Protein AF-A0A2V4D3K1-F1 (afdb_monomer_lite)

pLDDT: mean 81.34, std 16.58, range [35.78, 96.25]

Structure (mmCIF, N/CA/C/O backbone):
data_AF-A0A2V4D3K1-F1
#
_entry.id   AF-A0A2V4D3K1-F1
#
loop_
_atom_site.group_PDB
_atom_site.id
_atom_site.type_symbol
_atom_site.label_atom_id
_atom_site.label_alt_id
_atom_site.label_comp_id
_atom_site.label_asym_id
_atom_site.label_entity_id
_atom_site.label_seq_id
_atom_site.pdbx_PDB_ins_code
_atom_site.Cartn_x
_atom_site.Cartn_y
_atom_site.Cartn_z
_atom_site.occupancy
_atom_site.B_iso_or_equiv
_atom_site.auth_seq_id
_atom_site.auth_comp_id
_atom_site.auth_asym_id
_atom_site.auth_atom_id
_atom_site.pdbx_PDB_model_num
ATOM 1 N N . MET A 1 1 ? -2.735 -22.300 16.645 1.00 40.12 1 MET A N 1
ATOM 2 C CA . MET A 1 1 ? -1.364 -21.981 16.172 1.00 40.12 1 MET A CA 1
ATOM 3 C C . MET A 1 1 ? -1.383 -20.952 15.030 1.00 40.12 1 MET A C 1
ATOM 5 O O . MET A 1 1 ? -1.382 -21.341 13.874 1.00 40.12 1 MET A O 1
ATOM 9 N N . ARG A 1 2 ? -1.451 -19.635 15.301 1.00 46.06 2 ARG A N 1
ATOM 10 C CA . ARG A 1 2 ? -1.583 -18.600 14.235 1.00 46.06 2 ARG A CA 1
ATOM 11 C C . ARG A 1 2 ? -0.596 -17.423 14.338 1.00 46.06 2 ARG A C 1
ATOM 13 O O . ARG A 1 2 ? -0.820 -16.393 13.711 1.00 46.06 2 ARG A O 1
ATOM 20 N N . GLN A 1 3 ? 0.471 -17.552 15.134 1.00 48.25 3 GLN A N 1
ATOM 21 C 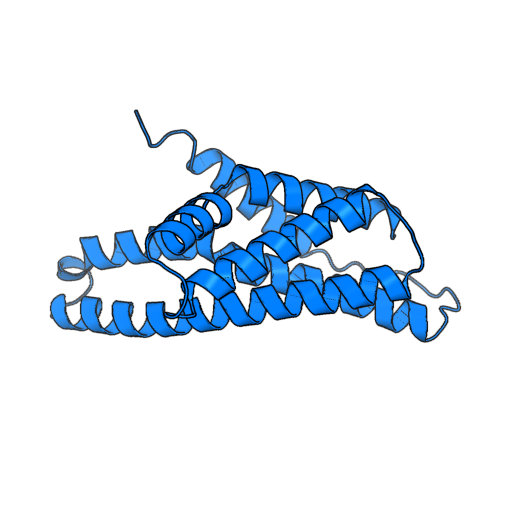CA . GLN A 1 3 ? 1.394 -16.443 15.440 1.00 48.25 3 GLN A CA 1
ATOM 22 C C . GLN A 1 3 ? 2.845 -16.616 14.957 1.00 48.25 3 GLN A C 1
ATOM 24 O O . GLN A 1 3 ? 3.577 -15.634 14.964 1.00 48.25 3 GLN A O 1
ATOM 29 N N . VAL A 1 4 ? 3.261 -17.786 14.463 1.00 46.38 4 VAL A N 1
ATOM 30 C CA . VAL A 1 4 ? 4.697 -18.051 14.221 1.00 46.38 4 VAL A CA 1
ATOM 31 C C . VAL A 1 4 ? 5.204 -17.504 12.873 1.00 46.38 4 VAL A C 1
ATOM 33 O O . VAL A 1 4 ? 6.350 -17.098 12.765 1.00 46.38 4 VAL A O 1
ATOM 36 N N . LEU A 1 5 ? 4.335 -17.351 11.864 1.00 49.03 5 LEU A N 1
ATOM 37 C CA . LEU A 1 5 ? 4.712 -16.833 10.532 1.00 49.03 5 LEU A CA 1
ATOM 38 C C . LEU A 1 5 ? 4.841 -15.297 10.448 1.00 49.03 5 LEU A C 1
ATOM 40 O O . LEU A 1 5 ? 5.237 -14.764 9.418 1.00 49.03 5 LEU A O 1
ATOM 44 N N . GLY A 1 6 ? 4.444 -14.551 11.485 1.00 47.66 6 GLY A N 1
ATOM 45 C CA . GLY A 1 6 ? 4.446 -13.081 11.444 1.00 47.66 6 GLY A CA 1
ATOM 46 C C . GLY A 1 6 ? 5.793 -12.448 11.780 1.00 47.66 6 GLY A C 1
ATOM 47 O O . GLY A 1 6 ? 6.157 -11.448 11.170 1.00 47.66 6 GLY A O 1
ATOM 48 N N . LEU A 1 7 ? 6.510 -13.038 12.735 1.00 52.25 7 LEU A N 1
ATOM 49 C CA . LEU A 1 7 ? 7.777 -12.532 13.254 1.00 52.25 7 LEU A CA 1
ATOM 50 C C . LEU A 1 7 ? 8.943 -12.637 12.250 1.00 52.25 7 LEU A C 1
ATOM 52 O O . LEU A 1 7 ? 9.582 -11.614 12.024 1.00 52.25 7 LEU A O 1
ATOM 56 N N . PRO A 1 8 ? 9.191 -13.779 11.572 1.00 56.50 8 PRO A N 1
ATOM 57 C CA . PRO A 1 8 ? 10.297 -13.875 10.615 1.00 56.50 8 PRO A CA 1
ATOM 58 C C . PRO A 1 8 ? 10.098 -12.964 9.395 1.00 56.50 8 PRO A C 1
ATOM 60 O O . PRO A 1 8 ? 11.054 -12.391 8.892 1.00 56.50 8 PRO A O 1
ATOM 63 N N . ILE A 1 9 ? 8.851 -12.744 8.963 1.00 57.06 9 ILE A N 1
ATOM 64 C CA . ILE A 1 9 ? 8.537 -11.830 7.852 1.00 57.06 9 ILE A CA 1
ATOM 65 C C . ILE A 1 9 ? 8.681 -10.365 8.285 1.00 57.06 9 ILE A C 1
ATOM 67 O O . ILE A 1 9 ? 9.153 -9.545 7.507 1.00 57.06 9 ILE A O 1
ATOM 71 N N . LEU A 1 10 ? 8.308 -10.022 9.523 1.00 53.94 10 LEU A N 1
ATOM 72 C CA . LEU A 1 10 ? 8.546 -8.686 10.075 1.00 53.94 10 LEU A CA 1
ATOM 73 C C . LEU A 1 10 ? 10.048 -8.385 10.152 1.00 53.94 10 LEU A C 1
ATOM 75 O O . LEU A 1 10 ? 10.453 -7.273 9.830 1.00 53.94 10 LEU A O 1
ATOM 79 N N . ILE A 1 11 ? 10.859 -9.379 10.525 1.00 63.66 11 ILE A N 1
ATOM 80 C CA . ILE A 1 11 ? 12.321 -9.279 10.542 1.00 63.66 11 ILE A CA 1
ATOM 81 C C . ILE A 1 11 ? 12.857 -9.141 9.115 1.00 63.66 11 ILE A C 1
ATOM 83 O O . ILE A 1 11 ? 13.639 -8.235 8.871 1.00 63.66 11 ILE A O 1
ATOM 87 N N . ALA A 1 12 ? 12.387 -9.948 8.159 1.00 58.31 12 ALA A N 1
ATOM 88 C CA . ALA A 1 12 ? 12.813 -9.862 6.760 1.00 58.31 12 ALA A CA 1
ATOM 89 C C . ALA A 1 12 ? 12.463 -8.507 6.121 1.00 58.31 12 ALA A C 1
ATOM 91 O O . ALA A 1 12 ? 13.299 -7.903 5.459 1.00 58.31 12 ALA A O 1
ATOM 92 N N . VAL A 1 13 ? 11.257 -7.985 6.372 1.00 56.81 13 VAL A N 1
ATOM 93 C CA . VAL A 1 13 ? 10.846 -6.653 5.902 1.00 56.81 13 VAL A CA 1
ATOM 94 C C . VAL A 1 13 ? 11.660 -5.561 6.596 1.00 56.81 13 VAL A C 1
ATOM 96 O O . VAL A 1 13 ? 12.113 -4.648 5.926 1.00 56.81 13 VAL A O 1
ATOM 99 N N . THR A 1 14 ? 11.904 -5.659 7.906 1.00 55.19 14 THR A N 1
ATOM 100 C CA . THR A 1 14 ? 12.754 -4.696 8.635 1.00 55.19 14 THR A CA 1
ATOM 101 C C . THR A 1 14 ? 14.201 -4.721 8.142 1.00 55.19 14 THR A C 1
ATOM 103 O O . THR A 1 14 ? 14.786 -3.668 7.926 1.00 55.19 14 THR A O 1
ATOM 106 N N . ALA A 1 15 ? 14.769 -5.901 7.900 1.00 55.69 15 ALA A N 1
ATOM 107 C CA . ALA A 1 15 ? 16.109 -6.052 7.342 1.00 55.69 15 ALA A CA 1
ATOM 108 C C . ALA A 1 15 ? 16.188 -5.450 5.934 1.00 55.69 15 ALA A C 1
ATOM 110 O O . ALA A 1 15 ? 17.113 -4.709 5.626 1.00 55.69 15 ALA A O 1
ATOM 111 N N . MET A 1 16 ? 15.171 -5.683 5.107 1.00 53.69 16 MET A N 1
ATOM 112 C CA . MET A 1 16 ? 15.094 -5.107 3.770 1.00 53.69 16 MET A CA 1
ATOM 113 C C . MET A 1 16 ? 14.912 -3.579 3.788 1.00 53.69 16 MET A C 1
ATOM 115 O O . MET A 1 16 ? 15.489 -2.886 2.957 1.00 53.69 16 MET A O 1
ATOM 119 N N . LEU A 1 17 ? 14.174 -3.043 4.768 1.00 50.69 17 LEU A N 1
ATOM 120 C CA . LEU A 1 17 ? 14.047 -1.602 5.014 1.00 50.69 17 LEU A CA 1
ATOM 121 C C . LEU A 1 17 ? 15.384 -0.958 5.409 1.00 50.69 17 LEU A C 1
ATOM 123 O O . LEU A 1 17 ? 15.656 0.162 4.993 1.00 50.69 17 LEU A O 1
ATOM 127 N N . LEU A 1 18 ? 16.211 -1.661 6.188 1.00 49.22 18 LEU A N 1
ATOM 128 C CA . LEU A 1 18 ? 17.546 -1.196 6.580 1.00 49.22 18 LEU A CA 1
ATOM 129 C C . LEU A 1 18 ? 18.537 -1.241 5.405 1.00 49.22 18 LEU A C 1
ATOM 131 O O . LEU A 1 18 ? 19.363 -0.345 5.274 1.00 49.22 18 LEU A O 1
ATOM 135 N N . LEU A 1 19 ? 1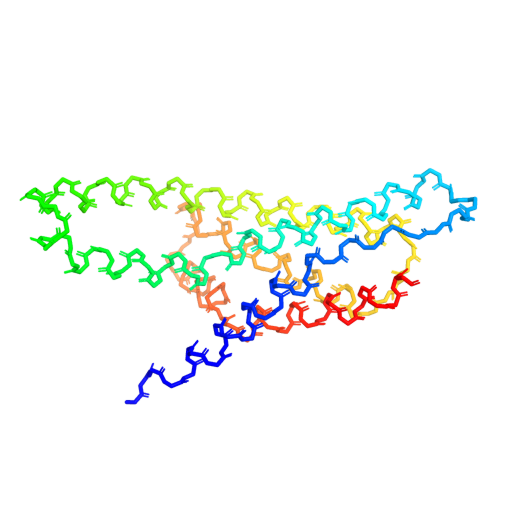8.420 -2.240 4.524 1.00 47.91 19 LEU A N 1
ATOM 136 C CA . LEU A 1 19 ? 19.270 -2.384 3.335 1.00 47.91 19 LEU A CA 1
ATOM 137 C C . LEU A 1 19 ? 18.933 -1.388 2.214 1.00 47.91 19 LEU A C 1
ATOM 139 O O . LEU A 1 19 ? 19.801 -1.062 1.415 1.00 47.91 19 LEU A O 1
ATOM 143 N N . ALA A 1 20 ? 17.704 -0.867 2.158 1.00 50.78 20 ALA A N 1
ATOM 144 C CA . ALA A 1 20 ? 17.325 0.183 1.207 1.00 50.78 20 ALA A CA 1
ATOM 145 C C . ALA A 1 20 ? 17.931 1.567 1.542 1.00 50.78 20 ALA A C 1
ATOM 147 O O . ALA A 1 20 ? 17.801 2.497 0.750 1.00 50.78 20 ALA A O 1
ATOM 148 N N . GLY A 1 21 ? 18.563 1.721 2.714 1.00 38.69 21 GLY A N 1
ATOM 149 C CA . GLY A 1 21 ? 19.120 2.987 3.200 1.00 38.69 21 GLY A CA 1
ATOM 150 C C . GLY A 1 21 ? 20.533 3.330 2.715 1.00 38.69 21 GLY A C 1
ATOM 151 O O . GLY A 1 21 ? 20.997 4.432 2.995 1.00 38.69 21 GLY A O 1
ATOM 152 N N . SER A 1 22 ? 21.230 2.443 2.000 1.00 39.72 22 SER A N 1
ATOM 153 C CA . SER A 1 22 ? 22.570 2.729 1.471 1.00 39.72 22 SER A CA 1
ATOM 154 C C . SER A 1 22 ? 22.483 3.352 0.076 1.00 39.72 22 SER A C 1
ATOM 156 O O . SER A 1 22 ? 22.662 2.674 -0.934 1.00 39.72 22 SER A O 1
ATOM 158 N N . VAL A 1 23 ? 22.184 4.652 0.024 1.00 38.84 23 VAL A N 1
ATOM 159 C CA . VAL A 1 23 ? 22.429 5.481 -1.164 1.00 38.84 23 VAL A CA 1
ATOM 160 C C . VAL A 1 23 ? 23.940 5.683 -1.255 1.00 38.84 23 VAL A C 1
ATOM 162 O O . VAL A 1 23 ? 24.494 6.546 -0.580 1.00 38.84 23 VAL A O 1
ATOM 165 N N . VAL A 1 24 ? 24.609 4.834 -2.032 1.00 35.78 24 VAL A N 1
ATOM 166 C CA . VAL A 1 24 ? 25.980 5.076 -2.487 1.00 35.78 24 VAL A CA 1
ATOM 167 C C . VAL A 1 24 ? 25.852 5.862 -3.786 1.00 35.78 24 VAL A C 1
ATOM 169 O O . VAL A 1 24 ? 25.215 5.396 -4.728 1.00 35.78 24 VAL A O 1
ATOM 172 N N . ALA A 1 25 ? 26.358 7.091 -3.786 1.00 38.56 25 ALA A N 1
ATOM 173 C CA . ALA A 1 25 ? 26.567 7.860 -5.001 1.00 38.56 25 ALA A CA 1
ATOM 174 C C . ALA A 1 25 ? 27.956 7.487 -5.524 1.00 38.56 25 ALA A C 1
ATOM 176 O O . ALA A 1 25 ? 28.930 7.704 -4.807 1.00 38.56 25 ALA A O 1
ATOM 177 N N . GLU A 1 26 ? 28.033 6.919 -6.724 1.00 40.69 26 GLU A N 1
ATOM 178 C CA . GLU A 1 26 ? 29.286 6.745 -7.465 1.00 40.69 26 GLU A CA 1
ATOM 179 C C . GLU A 1 26 ? 29.128 7.225 -8.915 1.00 40.69 26 GLU A C 1
ATOM 181 O O . GLU A 1 26 ? 28.012 7.445 -9.390 1.00 40.69 26 GLU A O 1
ATOM 186 N N . GLU A 1 27 ? 30.291 7.474 -9.514 1.00 45.97 27 GLU A N 1
ATOM 187 C CA . GLU A 1 27 ? 30.692 8.601 -10.362 1.00 45.97 27 GLU A CA 1
ATOM 188 C C . GLU A 1 27 ? 30.329 8.522 -11.859 1.00 45.97 27 GLU A C 1
ATOM 190 O O . GLU A 1 27 ? 30.295 7.454 -12.459 1.00 45.97 27 GLU A O 1
ATOM 195 N N . ASP A 1 28 ? 30.099 9.720 -12.414 1.00 51.84 28 ASP A N 1
ATOM 196 C CA . ASP A 1 28 ? 30.150 10.210 -13.803 1.00 51.84 28 ASP A CA 1
ATOM 197 C C . ASP A 1 28 ? 30.336 9.208 -14.967 1.00 51.84 28 ASP A C 1
ATOM 199 O O . ASP A 1 28 ? 31.434 9.027 -15.492 1.00 51.84 28 ASP A O 1
ATOM 203 N N . ASP A 1 29 ? 29.206 8.737 -15.503 1.00 53.69 29 ASP A N 1
ATOM 204 C CA . ASP A 1 29 ? 29.028 8.448 -16.932 1.00 53.69 29 ASP A CA 1
ATOM 205 C C . ASP A 1 29 ? 28.122 9.528 -17.556 1.00 53.69 29 ASP A C 1
ATOM 207 O O . ASP A 1 29 ? 27.289 10.133 -16.874 1.00 53.69 29 ASP A O 1
ATOM 211 N N . VAL A 1 30 ? 28.286 9.814 -18.854 1.00 52.84 30 VAL A N 1
ATOM 212 C CA . VAL A 1 30 ? 27.539 10.870 -19.574 1.00 52.84 30 VAL A CA 1
ATOM 213 C C . VAL A 1 30 ? 26.084 10.430 -19.818 1.00 52.84 30 VAL A C 1
ATOM 215 O O . VAL A 1 30 ? 25.665 10.155 -20.941 1.00 52.84 30 VAL A O 1
ATOM 218 N N . ASP A 1 31 ? 25.309 10.339 -18.740 1.00 60.84 31 ASP A N 1
ATOM 219 C CA . ASP A 1 31 ? 23.924 9.882 -18.728 1.00 60.84 31 ASP A CA 1
ATOM 220 C C . ASP A 1 31 ? 23.013 10.855 -19.495 1.00 60.84 31 ASP A C 1
ATOM 222 O O . ASP A 1 31 ? 22.968 12.067 -19.241 1.00 60.84 31 ASP A O 1
ATOM 226 N N . THR A 1 32 ? 22.194 10.321 -20.405 1.00 72.38 32 THR A N 1
ATOM 227 C CA . THR A 1 32 ? 21.190 11.128 -21.119 1.00 72.38 32 THR A CA 1
ATOM 228 C C . THR A 1 32 ? 20.128 11.634 -20.127 1.00 72.38 32 THR A C 1
ATOM 230 O O . THR A 1 32 ? 19.797 10.955 -19.157 1.00 72.38 32 THR A O 1
ATOM 233 N N . PHE A 1 33 ? 19.523 12.809 -20.359 1.00 71.38 33 PHE A N 1
ATOM 234 C CA . PHE A 1 33 ? 18.498 13.388 -19.465 1.00 71.38 33 PHE A CA 1
ATOM 235 C C . PHE A 1 33 ? 17.386 12.393 -19.063 1.00 71.38 33 PHE A C 1
ATOM 237 O O . PHE A 1 33 ? 16.958 12.372 -17.909 1.00 71.38 33 PHE A O 1
ATOM 244 N N . GLY A 1 34 ? 16.944 11.539 -19.995 1.00 74.50 34 GLY A N 1
ATOM 245 C CA . GLY A 1 34 ? 15.942 10.501 -19.731 1.00 74.50 34 GLY A CA 1
ATOM 246 C C . GLY A 1 34 ? 16.404 9.429 -18.739 1.00 74.50 34 GLY A C 1
ATOM 247 O O . GLY A 1 34 ? 15.634 9.044 -17.861 1.00 74.50 34 GLY A O 1
ATOM 248 N N . GLU A 1 35 ? 17.664 9.008 -18.817 1.00 78.25 35 GLU A N 1
ATOM 249 C CA . GLU A 1 35 ? 18.256 8.013 -17.920 1.00 78.25 35 GLU A CA 1
ATOM 250 C C . GLU A 1 35 ? 18.414 8.567 -16.500 1.00 78.25 35 GLU A C 1
ATOM 252 O O . GLU A 1 35 ? 17.993 7.935 -15.532 1.00 78.25 35 GLU A O 1
ATOM 257 N N . ASN A 1 36 ? 18.884 9.810 -16.376 1.00 82.56 36 ASN A N 1
ATOM 258 C CA . ASN A 1 36 ? 18.980 10.517 -15.099 1.00 82.56 36 ASN A CA 1
ATOM 259 C C . ASN A 1 36 ? 17.618 10.660 -14.396 1.00 82.56 36 ASN A C 1
ATOM 261 O O . ASN A 1 36 ? 17.483 10.427 -13.189 1.00 82.56 36 ASN A O 1
ATOM 265 N N . VAL A 1 37 ? 16.572 11.023 -15.147 1.00 84.12 37 VAL A N 1
ATOM 266 C CA . VAL A 1 37 ? 15.198 11.075 -14.624 1.00 84.12 37 VAL A CA 1
ATOM 267 C C . VAL A 1 37 ? 14.710 9.674 -14.245 1.00 84.12 37 VAL A C 1
ATOM 269 O O . VAL A 1 37 ? 14.114 9.508 -13.178 1.00 84.12 37 VAL A O 1
ATOM 272 N N . GLY A 1 38 ? 15.012 8.666 -15.066 1.00 84.31 38 GLY A N 1
ATOM 273 C CA . GLY A 1 38 ? 14.723 7.258 -14.805 1.00 84.31 38 GLY A CA 1
ATOM 274 C C . GLY A 1 38 ? 15.319 6.775 -13.484 1.00 84.31 38 GLY A C 1
ATOM 275 O O . GLY A 1 38 ? 14.567 6.337 -12.611 1.00 84.31 38 GLY A O 1
ATOM 276 N N . LYS A 1 39 ? 16.635 6.915 -13.284 1.00 85.81 39 LYS A N 1
ATOM 277 C CA . LYS A 1 39 ? 17.353 6.524 -12.054 1.00 85.81 39 LYS A CA 1
ATOM 278 C C . LYS A 1 39 ? 16.747 7.193 -10.811 1.00 85.81 39 LYS A C 1
ATOM 280 O O . LYS A 1 39 ? 16.406 6.523 -9.832 1.00 85.81 39 LYS A O 1
ATOM 285 N N . ARG A 1 40 ? 16.487 8.507 -10.868 1.00 87.06 40 ARG A N 1
ATOM 286 C CA . ARG A 1 40 ? 15.852 9.251 -9.760 1.00 87.06 40 ARG A CA 1
ATOM 287 C C . ARG A 1 40 ? 14.441 8.754 -9.447 1.00 87.06 40 ARG A C 1
ATOM 289 O O . ARG A 1 40 ? 14.098 8.604 -8.274 1.00 87.06 40 ARG A O 1
ATOM 296 N N . LEU A 1 41 ? 13.621 8.489 -10.464 1.00 87.75 41 LEU A N 1
ATOM 297 C CA . LEU A 1 41 ? 12.264 7.966 -10.274 1.00 87.75 41 LEU A CA 1
ATOM 298 C C . LEU A 1 41 ? 12.255 6.527 -9.750 1.00 87.75 41 LEU A C 1
ATOM 300 O O . LEU A 1 41 ? 11.359 6.187 -8.976 1.00 87.75 41 LEU A O 1
ATOM 304 N N . GLY A 1 42 ? 13.262 5.721 -10.094 1.00 87.06 42 GLY A N 1
ATOM 305 C CA . GLY A 1 42 ? 13.494 4.400 -9.506 1.00 87.06 42 GLY A CA 1
ATOM 306 C C . GLY A 1 42 ? 13.694 4.491 -7.994 1.00 87.06 42 GLY A C 1
ATOM 307 O O . GLY A 1 42 ? 12.936 3.887 -7.231 1.00 87.06 42 GLY A O 1
ATOM 308 N N . ASN A 1 43 ? 14.613 5.356 -7.553 1.00 89.00 43 ASN A N 1
ATOM 309 C CA . ASN A 1 43 ? 14.867 5.602 -6.129 1.00 89.00 43 ASN A CA 1
ATOM 310 C C . ASN A 1 43 ? 13.626 6.141 -5.399 1.00 89.00 43 ASN A C 1
ATOM 312 O O . ASN A 1 43 ? 13.266 5.652 -4.326 1.00 89.00 43 ASN A O 1
ATOM 316 N N . VAL A 1 44 ? 12.925 7.114 -5.993 1.00 89.56 44 VAL A N 1
ATOM 317 C CA . VAL A 1 44 ? 11.674 7.652 -5.431 1.00 89.56 44 VAL A CA 1
ATOM 318 C C . VAL A 1 44 ? 10.618 6.554 -5.300 1.00 89.56 44 VAL A C 1
ATOM 320 O O . VAL A 1 44 ? 9.992 6.430 -4.248 1.00 89.56 44 VAL A O 1
ATOM 323 N N . SER A 1 45 ? 10.438 5.729 -6.333 1.00 91.06 45 SER A N 1
ATOM 324 C CA . SER A 1 45 ? 9.510 4.596 -6.307 1.00 91.06 45 SER A CA 1
ATOM 325 C C . SER A 1 45 ? 9.857 3.607 -5.191 1.00 91.06 45 SER A C 1
ATOM 327 O O . SER A 1 45 ? 8.974 3.218 -4.424 1.00 91.06 45 SER A O 1
ATOM 329 N N . GLY A 1 46 ? 11.142 3.274 -5.028 1.00 88.50 46 GLY A N 1
ATOM 330 C CA . GLY A 1 46 ? 11.636 2.415 -3.950 1.00 88.50 46 GLY A CA 1
ATOM 331 C C . GLY A 1 46 ? 11.315 2.962 -2.556 1.00 88.50 46 GLY A C 1
ATOM 332 O O . GLY A 1 46 ? 10.758 2.245 -1.720 1.00 88.50 46 GLY A O 1
ATOM 333 N N . ILE A 1 47 ? 11.567 4.254 -2.316 1.00 89.56 47 ILE A N 1
ATOM 334 C CA . ILE A 1 47 ? 11.236 4.918 -1.043 1.00 89.56 47 ILE A CA 1
ATOM 335 C C . ILE A 1 47 ? 9.722 4.900 -0.793 1.00 89.56 47 ILE A C 1
ATOM 337 O O . ILE A 1 47 ? 9.271 4.582 0.310 1.00 89.56 47 ILE A O 1
ATOM 341 N N . LEU A 1 48 ? 8.909 5.211 -1.803 1.00 90.81 48 LEU A N 1
ATOM 342 C CA . LEU A 1 48 ? 7.450 5.191 -1.674 1.00 90.81 48 LEU A CA 1
ATOM 343 C C . LEU A 1 48 ? 6.922 3.770 -1.414 1.00 90.81 48 LEU A C 1
ATOM 345 O O . LEU A 1 48 ? 6.010 3.597 -0.599 1.00 90.81 48 LEU A O 1
ATOM 349 N N . LEU A 1 49 ? 7.517 2.749 -2.040 1.00 90.62 49 LEU A N 1
ATOM 350 C CA . LEU A 1 49 ? 7.201 1.340 -1.796 1.00 90.62 49 LEU A CA 1
ATOM 351 C C . LEU A 1 49 ? 7.486 0.956 -0.332 1.00 90.62 49 LEU A C 1
ATOM 353 O O . LEU A 1 49 ? 6.639 0.380 0.355 1.00 90.62 49 LEU A O 1
ATOM 357 N N . VAL A 1 50 ? 8.644 1.362 0.182 1.00 88.94 50 VAL A N 1
ATOM 358 C CA . VAL A 1 50 ? 9.023 1.211 1.593 1.00 88.94 50 VAL A CA 1
ATOM 359 C C . VAL A 1 50 ? 8.017 1.903 2.522 1.00 88.94 50 VAL A C 1
ATOM 361 O O . VAL A 1 50 ? 7.500 1.293 3.466 1.00 88.94 50 VAL A O 1
ATOM 364 N N . LEU A 1 51 ? 7.675 3.161 2.241 1.00 90.44 51 LEU A N 1
ATOM 365 C CA . LEU A 1 51 ? 6.729 3.927 3.052 1.00 90.44 51 LEU A CA 1
ATOM 366 C C . LEU A 1 51 ? 5.335 3.296 3.058 1.00 90.44 51 LEU A C 1
ATOM 368 O O . LEU A 1 51 ? 4.695 3.234 4.113 1.00 90.44 51 LEU A O 1
ATOM 372 N N . THR A 1 52 ? 4.857 2.775 1.924 1.00 91.75 52 THR A N 1
ATOM 373 C CA . THR A 1 52 ? 3.558 2.091 1.883 1.00 91.75 52 THR A CA 1
ATOM 374 C C . THR A 1 52 ? 3.588 0.764 2.655 1.00 91.75 52 THR A C 1
ATOM 376 O O . THR A 1 52 ? 2.635 0.444 3.374 1.00 91.75 52 THR A O 1
ATOM 379 N N . MET A 1 53 ? 4.717 0.044 2.644 1.00 90.69 53 MET A N 1
ATOM 380 C CA . MET A 1 53 ? 4.927 -1.190 3.415 1.00 90.69 53 MET A CA 1
ATOM 381 C C . MET A 1 53 ? 4.956 -0.995 4.935 1.00 90.69 53 MET A C 1
ATOM 383 O O . MET A 1 53 ? 4.748 -1.965 5.672 1.00 90.69 53 MET A O 1
ATOM 387 N N . SER A 1 54 ? 5.092 0.243 5.428 1.00 90.81 54 SER A N 1
ATOM 388 C CA . SER A 1 54 ? 4.957 0.562 6.861 1.00 90.81 54 SER A CA 1
ATOM 389 C C . SER A 1 54 ? 3.649 0.038 7.479 1.00 90.81 54 SER A C 1
ATOM 391 O O . SER A 1 54 ? 3.559 -0.128 8.698 1.00 90.81 54 SER A O 1
ATOM 393 N N . ILE A 1 55 ? 2.644 -0.304 6.660 1.00 89.56 55 ILE A N 1
ATOM 394 C CA . ILE A 1 55 ? 1.365 -0.872 7.103 1.00 89.56 55 ILE A CA 1
ATOM 395 C C . ILE A 1 55 ? 1.533 -2.194 7.851 1.00 89.56 55 ILE A C 1
ATOM 397 O O . ILE A 1 55 ? 0.742 -2.498 8.754 1.00 89.56 55 ILE A O 1
ATOM 401 N N . VAL A 1 56 ? 2.587 -2.945 7.517 1.00 87.62 56 VAL A N 1
ATOM 402 C CA . VAL A 1 56 ? 2.967 -4.194 8.182 1.00 87.62 56 VAL A CA 1
ATOM 403 C C . VAL A 1 56 ? 3.287 -3.945 9.657 1.00 87.62 56 VAL A C 1
ATOM 405 O O . VAL A 1 56 ? 2.914 -4.762 10.496 1.00 87.62 56 VAL A O 1
ATOM 408 N N . VAL A 1 57 ? 3.885 -2.795 9.982 1.00 89.38 57 VAL A N 1
ATOM 409 C CA . VAL A 1 57 ? 4.195 -2.365 11.355 1.00 89.38 57 VAL A CA 1
ATOM 410 C C . VAL A 1 57 ? 3.007 -1.630 11.980 1.00 89.38 57 VAL A C 1
ATOM 412 O O . VAL A 1 57 ? 2.589 -1.934 13.100 1.00 89.38 57 VAL A O 1
ATOM 415 N N . TRP A 1 58 ? 2.396 -0.699 11.241 1.00 92.88 58 TRP A N 1
ATOM 416 C CA . TRP A 1 58 ? 1.335 0.166 11.753 1.00 92.88 58 TRP A CA 1
ATOM 417 C C . TRP A 1 58 ? 0.109 -0.610 12.248 1.00 92.88 58 TRP A C 1
ATOM 419 O O . TRP A 1 58 ? -0.429 -0.306 13.313 1.00 92.88 58 TRP A O 1
ATOM 429 N N . LYS A 1 59 ? -0.360 -1.630 11.513 1.00 89.56 59 LYS A N 1
ATOM 430 C CA . LYS A 1 59 ? -1.571 -2.384 11.893 1.00 89.56 59 LYS A CA 1
ATOM 431 C C . LYS A 1 59 ? -1.415 -3.139 13.225 1.00 89.56 59 LYS A C 1
ATOM 433 O O . LYS A 1 59 ? -2.310 -2.998 14.069 1.00 89.56 59 LYS A O 1
ATOM 438 N N . PRO A 1 60 ? -0.339 -3.919 13.455 1.00 90.69 60 PRO A N 1
ATOM 439 C CA . PRO A 1 60 ? -0.050 -4.506 14.762 1.00 90.69 60 PRO A CA 1
ATOM 440 C C . PRO A 1 60 ? 0.076 -3.467 15.875 1.00 90.69 60 PRO A C 1
ATOM 442 O O . PRO A 1 60 ? -0.566 -3.632 16.914 1.00 90.69 60 PRO A O 1
ATOM 445 N N . VAL A 1 61 ? 0.823 -2.382 15.641 1.00 91.94 61 VAL A N 1
ATOM 446 C CA . VAL A 1 61 ? 1.025 -1.309 16.628 1.00 91.94 61 VAL A CA 1
ATOM 447 C C . VAL A 1 61 ? -0.307 -0.672 17.012 1.00 91.94 61 VAL A C 1
ATOM 449 O O . VAL A 1 61 ? -0.650 -0.616 18.189 1.00 91.94 61 VAL A O 1
ATOM 452 N N . LEU A 1 62 ? -1.136 -0.293 16.039 1.00 94.38 62 LEU A N 1
ATOM 453 C CA . LEU A 1 62 ? -2.463 0.265 16.291 1.00 94.38 62 LEU A CA 1
ATOM 454 C C . LEU A 1 62 ? -3.341 -0.691 17.111 1.00 94.38 62 LEU A C 1
ATOM 456 O O . LEU A 1 62 ? -4.051 -0.257 18.020 1.00 94.38 62 LEU A O 1
ATOM 460 N N . LYS A 1 63 ? -3.317 -1.993 16.797 1.00 93.69 63 LYS A N 1
ATOM 461 C CA . LYS A 1 63 ? -4.068 -3.006 17.553 1.00 93.69 63 LYS A CA 1
ATOM 462 C C . LYS A 1 63 ? -3.567 -3.096 18.996 1.00 93.69 63 LYS A C 1
ATOM 464 O O . LYS A 1 63 ? -4.388 -3.157 19.911 1.00 93.69 63 LYS A O 1
ATOM 469 N N . TYR A 1 64 ? -2.251 -3.092 19.192 1.00 94.88 64 TYR A N 1
ATOM 470 C CA . TYR A 1 64 ? -1.622 -3.111 20.509 1.00 94.88 64 TYR A CA 1
ATOM 471 C C . TYR A 1 64 ? -2.002 -1.872 21.331 1.00 94.88 64 TYR A C 1
ATOM 473 O O . TYR A 1 64 ? -2.561 -2.015 22.420 1.00 94.88 64 TYR A O 1
ATOM 481 N N . LEU A 1 65 ? -1.821 -0.674 20.768 1.00 94.81 65 LEU A N 1
ATOM 482 C CA . LEU A 1 65 ? -2.153 0.599 21.412 1.00 94.81 65 LEU A CA 1
ATOM 483 C C . LEU A 1 65 ? -3.632 0.671 21.798 1.00 94.81 65 LEU A C 1
ATOM 485 O O . LEU A 1 65 ? -3.964 1.055 22.912 1.00 94.81 65 LEU A O 1
ATOM 489 N N . ARG A 1 66 ? -4.544 0.223 20.923 1.00 94.19 66 ARG A N 1
ATOM 490 C CA . ARG A 1 66 ? -5.984 0.194 21.240 1.00 94.19 66 ARG A CA 1
ATOM 491 C C . ARG A 1 66 ? -6.332 -0.793 22.352 1.00 94.19 66 ARG A C 1
ATOM 493 O O . ARG A 1 66 ? -7.241 -0.505 23.126 1.00 94.19 66 ARG A O 1
ATOM 500 N N . LYS A 1 67 ? -5.641 -1.937 22.431 1.00 94.94 67 LYS A N 1
ATOM 501 C CA . LYS A 1 67 ? -5.842 -2.938 23.494 1.00 94.94 67 LYS A CA 1
ATOM 502 C C . LYS A 1 67 ? -5.324 -2.442 24.846 1.00 94.94 67 LYS A C 1
ATOM 504 O O . LYS A 1 67 ? -5.893 -2.789 25.873 1.00 94.94 67 LYS A O 1
ATOM 509 N N . LYS A 1 68 ? -4.245 -1.659 24.847 1.00 94.88 68 LYS A N 1
ATOM 510 C CA . LYS A 1 68 ? -3.598 -1.130 26.056 1.00 94.88 68 LYS A CA 1
ATOM 511 C C . LYS A 1 68 ? -4.010 0.300 26.398 1.00 94.88 68 LYS A C 1
ATOM 513 O O . LYS A 1 68 ? -3.490 0.843 27.358 1.00 94.88 68 LYS A O 1
ATOM 518 N N . ALA A 1 69 ? -4.936 0.897 25.655 1.00 94.31 69 ALA A N 1
ATOM 519 C CA . ALA A 1 69 ? -5.254 2.317 25.774 1.00 94.31 69 ALA A CA 1
ATOM 520 C C . ALA A 1 69 ? -5.664 2.746 27.191 1.00 94.31 69 ALA A C 1
ATOM 522 O O . ALA A 1 69 ? -5.213 3.791 27.632 1.00 94.31 69 ALA A O 1
ATOM 523 N N . ASP A 1 70 ? -6.414 1.915 27.921 1.00 93.62 70 ASP A N 1
ATOM 524 C CA . ASP A 1 70 ? -6.841 2.218 29.300 1.00 93.62 70 ASP A CA 1
ATOM 525 C C . ASP A 1 70 ? -5.677 2.138 30.319 1.00 93.62 70 ASP A C 1
ATOM 527 O O . ASP A 1 70 ? -5.824 2.537 31.463 1.00 93.62 70 ASP A O 1
ATOM 531 N N . LYS A 1 71 ? -4.510 1.613 29.907 1.00 93.69 71 LYS A N 1
ATOM 532 C CA . LYS A 1 71 ? -3.254 1.614 30.681 1.00 93.69 71 LYS A CA 1
ATOM 533 C C . LYS A 1 71 ? -2.254 2.678 30.215 1.00 93.69 71 LYS A C 1
ATOM 535 O O . LYS A 1 71 ? -1.252 2.887 30.882 1.00 93.69 71 LYS A O 1
ATOM 540 N N . LEU A 1 72 ? -2.465 3.260 29.034 1.00 90.75 72 LEU A N 1
ATOM 541 C CA . LEU A 1 72 ? -1.537 4.202 28.391 1.00 90.75 72 LEU A CA 1
ATOM 542 C C . LEU A 1 72 ? -1.996 5.657 28.513 1.00 90.75 72 LEU A C 1
ATOM 544 O O . LEU A 1 72 ? -1.214 6.562 28.249 1.00 90.75 72 LEU A O 1
ATOM 548 N N . ALA A 1 73 ? -3.265 5.879 28.844 1.00 91.38 73 ALA A N 1
ATOM 549 C CA . ALA A 1 73 ? -3.842 7.195 29.048 1.00 91.38 73 ALA A CA 1
ATOM 550 C C . ALA A 1 73 ? -4.923 7.114 30.126 1.00 91.38 73 ALA A C 1
ATOM 552 O O . ALA A 1 73 ? -5.629 6.109 30.211 1.00 91.38 73 ALA A O 1
ATOM 553 N N . GLU A 1 74 ? -5.078 8.198 30.883 1.00 89.69 74 GLU A N 1
ATOM 554 C CA . GLU A 1 74 ? -6.141 8.361 31.882 1.00 89.69 74 GLU A CA 1
ATOM 555 C C . GLU A 1 74 ? -7.532 8.225 31.242 1.00 89.69 74 GLU A C 1
ATOM 557 O O . GLU A 1 74 ? -8.385 7.496 31.741 1.00 89.69 74 GLU A O 1
ATOM 562 N N . ASP A 1 75 ? -7.733 8.832 30.064 1.00 93.44 75 ASP A N 1
ATOM 563 C CA . ASP A 1 75 ? -8.917 8.608 29.230 1.00 93.44 75 ASP A CA 1
ATOM 564 C C . ASP A 1 75 ? -8.602 7.677 28.044 1.00 93.44 75 ASP A C 1
ATOM 566 O O . ASP A 1 75 ? -8.297 8.082 26.910 1.00 93.44 75 ASP A O 1
ATOM 570 N N . GLY A 1 76 ? -8.739 6.374 28.293 1.00 92.56 76 GLY A N 1
ATOM 571 C CA . GLY A 1 76 ? -8.591 5.349 27.264 1.00 92.56 76 GLY A CA 1
ATOM 572 C C . GLY A 1 76 ? -9.613 5.460 26.120 1.00 92.56 76 GLY A C 1
ATOM 573 O O . GLY A 1 76 ? -9.304 5.077 24.981 1.00 92.56 76 GLY A O 1
ATOM 574 N N . LYS A 1 77 ? -10.813 6.024 26.353 1.00 93.25 77 LYS A N 1
ATOM 575 C CA . LYS A 1 77 ? -11.809 6.263 25.287 1.00 93.25 77 LYS A CA 1
ATOM 576 C C . LYS A 1 77 ? -11.330 7.371 24.352 1.00 93.25 77 LYS A C 1
ATOM 578 O O . LYS A 1 77 ? -11.402 7.197 23.127 1.00 93.25 77 LYS A O 1
ATOM 583 N N . TRP A 1 78 ? -10.798 8.465 24.896 1.00 95.62 78 TRP A N 1
ATOM 584 C CA . TRP A 1 78 ? -10.190 9.538 24.110 1.00 95.62 78 TRP A CA 1
ATOM 585 C C . TRP A 1 78 ? -9.040 9.018 23.245 1.00 95.62 78 TRP A C 1
ATOM 587 O O . TRP A 1 78 ? -9.032 9.252 22.029 1.00 95.62 78 TRP A O 1
ATOM 597 N N . LEU A 1 79 ? -8.130 8.218 23.817 1.00 94.25 79 LEU A N 1
ATOM 598 C CA . LEU A 1 79 ? -7.000 7.655 23.073 1.00 94.25 79 LEU A CA 1
ATOM 599 C C . LEU A 1 79 ? -7.479 6.744 21.931 1.00 94.25 79 LEU A C 1
ATOM 601 O O . LEU A 1 79 ? -7.044 6.897 20.786 1.00 94.25 79 LEU A O 1
ATOM 605 N N . LYS A 1 80 ? -8.447 5.851 22.187 1.00 95.25 80 LYS A N 1
ATOM 606 C CA . LYS A 1 80 ? -9.065 5.001 21.149 1.00 95.25 80 LYS A CA 1
ATOM 607 C C . LYS A 1 80 ? -9.684 5.842 20.018 1.00 95.25 80 LYS A C 1
ATOM 609 O O . LYS A 1 80 ? -9.523 5.493 18.843 1.00 95.25 80 LYS A O 1
ATOM 614 N N . LYS A 1 81 ? -10.352 6.961 20.337 1.00 95.69 81 LYS A N 1
ATOM 615 C CA . LYS A 1 81 ? -10.942 7.890 19.350 1.00 95.69 81 LYS A CA 1
ATOM 616 C C . LYS A 1 81 ? -9.864 8.592 18.518 1.00 95.69 81 LYS A C 1
ATOM 618 O O . LYS A 1 81 ? -10.001 8.667 17.292 1.00 95.69 81 LYS A O 1
ATOM 623 N N . LYS A 1 82 ? -8.781 9.059 19.152 1.00 95.31 82 LYS A N 1
ATOM 624 C CA . LYS A 1 82 ? -7.645 9.711 18.479 1.00 95.31 82 LYS A CA 1
ATOM 625 C C . LYS A 1 82 ? -6.910 8.740 17.554 1.00 95.31 82 LYS A C 1
ATOM 627 O O . LYS A 1 82 ? -6.757 9.039 16.372 1.00 95.31 82 LYS A O 1
ATOM 632 N N . LEU A 1 83 ? -6.597 7.531 18.025 1.00 95.31 83 LEU A N 1
ATOM 633 C CA . LEU A 1 83 ? -6.022 6.450 17.209 1.00 95.31 83 LEU A CA 1
ATOM 634 C C . LEU A 1 83 ? -6.906 6.098 16.002 1.00 95.31 83 LEU A C 1
ATOM 636 O O . LEU A 1 83 ? -6.405 5.839 14.909 1.00 95.31 83 LEU A O 1
ATOM 640 N N . GLY A 1 84 ? -8.233 6.139 16.165 1.00 95.62 84 GLY A N 1
ATOM 641 C CA . GLY A 1 84 ? -9.179 5.978 15.062 1.00 95.62 84 GLY A CA 1
ATOM 642 C C . GLY A 1 84 ? -9.065 7.071 13.992 1.00 95.62 84 GLY A C 1
ATOM 643 O O . GLY A 1 84 ? -9.098 6.753 12.801 1.00 95.62 84 GLY A O 1
ATOM 644 N N . LYS A 1 85 ? -8.907 8.344 14.391 1.00 96.25 85 LYS A N 1
ATOM 645 C CA . LYS A 1 85 ? -8.668 9.469 13.465 1.00 96.25 85 LYS A CA 1
ATOM 646 C C . LYS A 1 85 ? -7.333 9.309 12.731 1.00 96.25 85 LYS A C 1
ATOM 648 O O . LYS A 1 85 ? -7.325 9.390 11.505 1.00 96.25 85 LYS A O 1
ATOM 653 N N . VAL A 1 86 ? -6.254 9.012 13.460 1.00 95.81 86 VAL A N 1
ATOM 654 C CA . VAL A 1 86 ? -4.913 8.808 12.883 1.00 95.81 86 VAL A CA 1
ATOM 655 C C . VAL A 1 86 ? -4.923 7.649 11.891 1.00 95.81 86 VAL A C 1
ATOM 657 O O . VAL A 1 86 ? -4.474 7.808 10.764 1.00 95.81 86 VAL A O 1
ATOM 660 N N . ASN A 1 87 ? -5.538 6.513 12.235 1.00 95.44 87 ASN A N 1
ATOM 661 C CA . ASN A 1 87 ? -5.643 5.388 11.307 1.00 95.44 87 ASN A CA 1
ATOM 662 C C . ASN A 1 87 ? -6.426 5.745 10.033 1.00 95.44 87 ASN A C 1
ATOM 664 O O . ASN A 1 87 ? -6.079 5.252 8.968 1.00 95.44 87 ASN A O 1
ATOM 668 N N . ARG A 1 88 ? -7.472 6.582 10.097 1.00 93.19 88 ARG A N 1
ATOM 669 C CA . ARG A 1 88 ? -8.180 7.007 8.874 1.00 93.19 88 ARG A CA 1
ATOM 670 C C . ARG A 1 88 ? -7.281 7.822 7.947 1.00 93.19 88 ARG A C 1
ATOM 672 O O . ARG A 1 88 ? -7.308 7.580 6.746 1.00 93.19 88 ARG A O 1
ATOM 679 N N . TRP A 1 89 ? -6.502 8.749 8.499 1.00 94.44 89 TRP A N 1
ATOM 680 C CA . TRP A 1 89 ? -5.517 9.522 7.739 1.00 94.44 89 TRP A CA 1
ATOM 681 C C . TRP A 1 89 ? -4.427 8.629 7.160 1.00 94.44 89 TRP A C 1
ATOM 683 O O . TRP A 1 89 ? -4.205 8.644 5.954 1.00 94.44 89 TRP A O 1
ATOM 693 N N . TYR A 1 90 ? -3.846 7.771 7.997 1.00 94.19 90 TYR A N 1
ATOM 694 C CA . TYR A 1 90 ? -2.839 6.802 7.590 1.00 94.19 90 TYR A CA 1
ATOM 695 C C . TYR A 1 90 ? -3.301 5.946 6.401 1.00 94.19 90 TYR A C 1
ATOM 697 O O . TYR A 1 90 ? -2.577 5.819 5.424 1.00 94.19 90 TYR A O 1
ATOM 705 N N . MET A 1 91 ? -4.524 5.400 6.434 1.00 92.62 91 MET A N 1
ATOM 706 C CA . MET A 1 91 ? -5.024 4.563 5.331 1.00 92.62 91 MET A CA 1
ATOM 707 C C . MET A 1 91 ? -5.192 5.342 4.018 1.00 92.62 91 MET A C 1
ATOM 709 O O . MET A 1 91 ? -4.979 4.768 2.955 1.00 92.62 91 MET A O 1
ATOM 713 N N . LYS A 1 92 ? -5.567 6.630 4.074 1.00 91.56 92 LYS A N 1
ATOM 714 C CA . LYS A 1 92 ? -5.629 7.486 2.876 1.00 91.56 92 LYS A CA 1
ATOM 715 C C . LYS A 1 92 ? -4.231 7.735 2.312 1.00 91.56 92 LYS A C 1
ATOM 717 O O . LYS A 1 92 ? -4.037 7.612 1.110 1.00 91.56 92 LYS A O 1
ATOM 722 N N . ILE A 1 93 ? -3.275 8.051 3.183 1.00 93.06 93 ILE A N 1
ATOM 723 C CA . ILE A 1 93 ? -1.881 8.304 2.805 1.00 93.06 93 ILE A CA 1
ATOM 724 C C . ILE A 1 93 ? -1.247 7.042 2.208 1.00 93.06 93 ILE A C 1
ATOM 726 O O . ILE A 1 93 ? -0.673 7.116 1.134 1.00 93.06 93 ILE A O 1
ATOM 730 N N . HIS A 1 94 ? -1.425 5.877 2.839 1.00 94.12 94 HIS A N 1
ATOM 731 C CA . HIS A 1 94 ? -0.942 4.583 2.341 1.00 94.12 94 HIS A CA 1
ATOM 732 C C . HIS A 1 94 ? -1.395 4.306 0.900 1.00 94.12 94 HIS A C 1
ATOM 734 O O . HIS A 1 94 ? -0.586 3.901 0.068 1.00 94.12 94 HIS A O 1
ATOM 740 N N . TYR A 1 95 ? -2.671 4.573 0.597 1.00 92.25 95 TYR A N 1
ATOM 741 C CA . TYR A 1 95 ? -3.200 4.423 -0.757 1.00 92.25 95 TYR A CA 1
ATOM 742 C C . TYR A 1 95 ? -2.505 5.361 -1.752 1.00 92.25 95 TYR A C 1
ATOM 744 O O . TYR A 1 95 ? -2.008 4.899 -2.774 1.00 92.25 95 TYR A O 1
ATOM 752 N N . TRP A 1 96 ? -2.432 6.659 -1.444 1.00 93.62 96 TRP A N 1
ATOM 753 C CA . TRP A 1 96 ? -1.840 7.642 -2.355 1.00 93.62 96 TRP A CA 1
ATOM 754 C C . TRP A 1 96 ? -0.334 7.450 -2.547 1.00 93.62 96 TRP A C 1
ATOM 756 O O . TRP A 1 96 ? 0.142 7.554 -3.671 1.00 93.62 96 TRP A O 1
ATOM 766 N N . ILE A 1 97 ? 0.399 7.102 -1.487 1.00 94.38 97 ILE A N 1
ATOM 767 C CA . ILE A 1 97 ? 1.824 6.756 -1.564 1.00 94.38 97 ILE A CA 1
ATOM 768 C C . ILE A 1 97 ? 2.023 5.496 -2.414 1.00 94.38 97 ILE A C 1
ATOM 770 O O . ILE A 1 97 ? 2.882 5.487 -3.290 1.00 94.38 97 ILE A O 1
ATOM 774 N N . GLY A 1 98 ? 1.220 4.447 -2.199 1.00 94.19 98 GLY A N 1
ATOM 775 C CA . GLY A 1 98 ? 1.299 3.221 -3.000 1.00 94.19 98 GLY A CA 1
ATOM 776 C C . GLY A 1 98 ? 0.994 3.462 -4.481 1.00 94.19 98 GLY A C 1
ATOM 777 O O . GLY A 1 98 ? 1.701 2.956 -5.349 1.00 94.19 98 GLY A O 1
ATOM 778 N N . PHE A 1 99 ? -0.008 4.292 -4.776 1.00 94.31 99 PHE A N 1
ATOM 779 C CA . PHE A 1 99 ? -0.324 4.700 -6.143 1.00 94.31 99 PHE A CA 1
ATOM 780 C C . PHE A 1 99 ? 0.820 5.502 -6.782 1.00 94.31 99 PHE A C 1
ATOM 782 O O . PHE A 1 99 ? 1.225 5.198 -7.901 1.00 94.31 99 PHE A O 1
ATOM 789 N N . ALA A 1 100 ? 1.391 6.470 -6.058 1.00 93.38 100 ALA A N 1
ATOM 790 C CA . ALA A 1 100 ? 2.539 7.242 -6.529 1.00 93.38 100 ALA A CA 1
ATOM 791 C C . ALA A 1 100 ? 3.763 6.352 -6.808 1.00 93.38 100 ALA A C 1
ATOM 793 O O . ALA A 1 100 ? 4.441 6.562 -7.810 1.00 93.38 100 ALA A O 1
ATOM 794 N N . ALA A 1 101 ? 4.001 5.320 -5.987 1.00 94.75 101 ALA A N 1
ATOM 795 C CA . ALA A 1 101 ? 5.051 4.331 -6.231 1.00 94.75 101 ALA A CA 1
ATOM 796 C C . ALA A 1 101 ? 4.829 3.575 -7.555 1.00 94.75 101 ALA A C 1
ATOM 798 O O . ALA A 1 101 ? 5.757 3.414 -8.337 1.00 94.75 101 ALA A O 1
ATOM 799 N N . VAL A 1 102 ? 3.591 3.159 -7.856 1.00 95.69 102 VAL A N 1
ATOM 800 C CA . VAL A 1 102 ? 3.265 2.497 -9.137 1.00 95.69 102 VAL A CA 1
ATOM 801 C C . VAL A 1 102 ? 3.539 3.412 -10.328 1.00 95.69 102 VAL A C 1
ATOM 803 O O . VAL A 1 102 ? 4.121 2.962 -11.314 1.00 95.69 102 VAL A O 1
ATOM 806 N N . VAL A 1 103 ? 3.14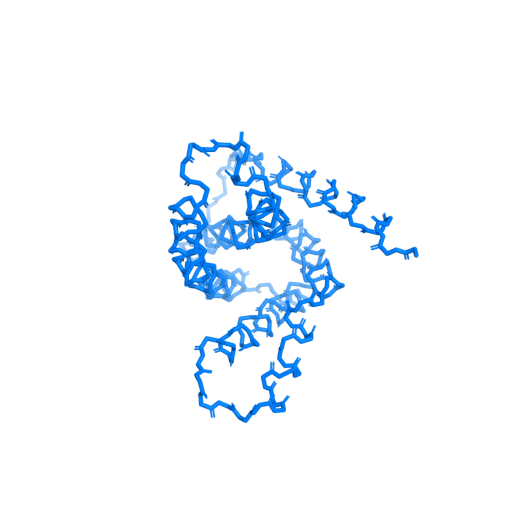4 4.685 -10.245 1.00 95.62 103 VAL A N 1
ATOM 807 C CA . VAL A 1 103 ? 3.357 5.661 -11.326 1.00 95.62 103 VAL A CA 1
ATOM 808 C C . VAL A 1 103 ? 4.847 5.948 -11.520 1.00 95.62 103 VAL A C 1
ATOM 810 O O . VAL A 1 103 ? 5.336 5.860 -12.643 1.00 95.62 103 VAL A O 1
ATOM 813 N N . ALA A 1 104 ? 5.583 6.230 -10.441 1.00 92.50 104 ALA A N 1
ATOM 814 C CA . ALA A 1 104 ? 7.025 6.463 -10.504 1.00 92.50 104 ALA A CA 1
ATOM 815 C C . ALA A 1 104 ? 7.774 5.233 -11.039 1.00 92.50 104 ALA A C 1
ATOM 817 O O . ALA A 1 104 ? 8.634 5.370 -11.903 1.00 92.50 104 ALA A O 1
ATOM 818 N N . GLY A 1 105 ? 7.390 4.031 -10.591 1.00 91.75 105 GLY A N 1
ATOM 819 C CA . GLY A 1 105 ? 7.919 2.769 -11.103 1.00 91.75 105 GLY A CA 1
ATOM 820 C C . GLY A 1 105 ? 7.650 2.575 -12.595 1.00 91.75 105 GLY A C 1
ATOM 821 O O . GLY A 1 105 ? 8.557 2.191 -13.320 1.00 91.75 105 GLY A O 1
ATOM 822 N N . LEU A 1 106 ? 6.450 2.901 -13.083 1.00 93.12 106 LEU A N 1
ATOM 823 C CA . LEU A 1 106 ? 6.136 2.802 -14.513 1.00 93.12 106 LEU A CA 1
ATOM 824 C C . LEU A 1 106 ? 7.039 3.717 -15.347 1.00 93.12 106 LEU A C 1
ATOM 826 O O . LEU A 1 106 ? 7.629 3.271 -16.327 1.00 93.12 106 LEU A O 1
ATOM 830 N N . ILE A 1 107 ? 7.154 4.988 -14.946 1.00 90.88 107 ILE A N 1
ATOM 831 C CA . ILE A 1 107 ? 7.981 5.965 -15.664 1.00 90.88 107 ILE A CA 1
ATOM 832 C C . ILE A 1 107 ? 9.451 5.536 -15.627 1.00 90.88 107 ILE A C 1
ATOM 834 O O . ILE A 1 107 ? 10.108 5.591 -16.659 1.00 90.88 107 ILE A O 1
ATOM 838 N N . HIS A 1 108 ? 9.948 5.051 -14.483 1.00 90.44 108 HIS A N 1
ATOM 839 C CA . HIS A 1 108 ? 11.292 4.483 -14.366 1.00 90.44 108 HIS A CA 1
ATOM 840 C C . HIS A 1 108 ? 11.514 3.327 -15.354 1.00 90.44 108 HIS A C 1
ATOM 842 O O . HIS A 1 108 ? 12.465 3.372 -16.126 1.00 90.44 108 HIS A O 1
ATOM 848 N N . GLY A 1 109 ? 10.617 2.337 -15.395 1.00 88.56 109 GLY A N 1
ATOM 849 C CA . GLY A 1 109 ? 10.745 1.192 -16.303 1.00 88.56 109 GLY A CA 1
ATOM 850 C C . GLY A 1 109 ? 10.783 1.585 -17.780 1.00 88.56 109 GLY A C 1
ATOM 851 O O . GLY A 1 109 ? 11.593 1.059 -18.539 1.00 88.56 109 GLY A O 1
ATOM 852 N N . ILE A 1 110 ? 9.944 2.548 -18.179 1.00 89.62 110 ILE A N 1
ATOM 853 C CA . ILE A 1 110 ? 9.930 3.085 -19.548 1.00 89.62 110 ILE A CA 1
ATOM 854 C C . ILE A 1 110 ? 11.213 3.877 -19.835 1.00 89.62 110 ILE A C 1
ATOM 856 O O . ILE A 1 110 ? 11.828 3.679 -20.878 1.00 89.62 110 ILE A O 1
ATOM 860 N N . ALA A 1 111 ? 11.628 4.755 -18.918 1.00 85.94 111 ALA A N 1
ATOM 861 C CA . ALA A 1 111 ? 12.779 5.639 -19.096 1.00 85.94 111 ALA A CA 1
ATOM 862 C C . ALA A 1 111 ? 14.110 4.881 -19.173 1.00 85.94 111 ALA A C 1
ATOM 864 O O . ALA A 1 111 ? 14.994 5.286 -19.921 1.00 85.94 111 ALA A O 1
ATOM 865 N N . MET A 1 112 ? 14.238 3.769 -18.445 1.00 83.50 112 MET A N 1
ATOM 866 C CA . MET A 1 112 ? 15.423 2.912 -18.515 1.00 83.50 112 MET A CA 1
ATOM 867 C C . MET A 1 112 ? 15.460 2.057 -19.793 1.00 83.50 112 MET A C 1
ATOM 869 O O . MET A 1 112 ? 16.486 1.450 -20.075 1.00 83.50 112 MET A O 1
ATOM 873 N N . ASN A 1 113 ? 14.354 1.962 -20.548 1.00 77.62 113 ASN A N 1
ATOM 874 C CA . ASN A 1 113 ? 14.210 1.152 -21.767 1.00 77.62 113 ASN A CA 1
ATOM 875 C C . ASN A 1 113 ? 14.689 -0.316 -21.633 1.00 77.62 113 ASN A C 1
ATOM 877 O O . ASN A 1 113 ? 14.992 -0.979 -22.626 1.00 77.62 113 ASN A O 1
ATOM 881 N N . LYS A 1 114 ? 14.752 -0.852 -20.405 1.00 71.56 114 LYS A N 1
ATOM 882 C CA . LYS A 1 114 ? 15.094 -2.254 -20.141 1.00 71.56 114 LYS A CA 1
ATOM 883 C C . LYS A 1 114 ? 13.801 -3.055 -19.968 1.00 71.56 114 LYS A C 1
ATOM 885 O O . LYS A 1 114 ? 13.002 -2.816 -19.062 1.00 71.56 114 LYS A O 1
ATOM 890 N N . TRP A 1 115 ? 13.598 -4.044 -20.833 1.00 77.06 115 TRP A N 1
ATOM 891 C CA . TRP A 1 115 ? 12.439 -4.945 -20.803 1.00 77.06 115 TRP A CA 1
ATOM 892 C C . TRP A 1 115 ? 12.667 -6.159 -19.897 1.00 77.06 115 TRP A C 1
ATOM 894 O O . TRP A 1 115 ? 12.422 -7.303 -20.275 1.00 77.06 115 TRP A O 1
ATOM 904 N N . GLU A 1 116 ? 13.144 -5.921 -18.677 1.00 84.88 116 GLU A N 1
ATOM 905 C CA . GLU A 1 116 ? 13.395 -7.007 -17.736 1.00 84.88 116 GLU A CA 1
ATOM 906 C C . GLU A 1 116 ? 12.091 -7.620 -17.220 1.00 84.88 116 GLU A C 1
ATOM 908 O O . GLU A 1 116 ? 11.263 -6.958 -16.590 1.00 84.88 116 GLU A O 1
ATOM 913 N N . ILE A 1 117 ? 11.916 -8.923 -17.446 1.00 88.69 117 ILE A N 1
ATOM 914 C CA . ILE A 1 117 ? 10.687 -9.646 -17.087 1.00 88.69 117 ILE A CA 1
ATOM 915 C C . ILE A 1 117 ? 10.403 -9.547 -15.5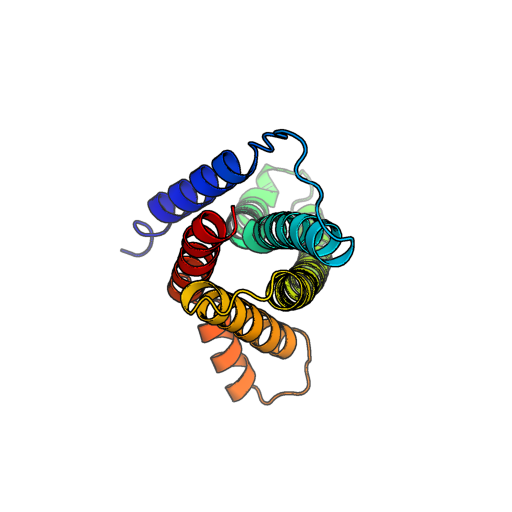84 1.00 88.69 117 ILE A C 1
ATOM 917 O O . ILE A 1 117 ? 9.255 -9.348 -15.188 1.00 88.69 117 ILE A O 1
ATOM 921 N N . LEU A 1 118 ? 11.437 -9.652 -14.742 1.00 88.38 118 LEU A N 1
ATOM 922 C CA . LEU A 1 118 ? 11.285 -9.563 -13.288 1.00 88.38 118 LEU A CA 1
ATOM 923 C C . LEU A 1 118 ? 10.801 -8.179 -12.853 1.00 88.38 118 LEU A C 1
ATOM 925 O O . LEU A 1 118 ? 9.900 -8.090 -12.020 1.00 88.38 118 LEU A O 1
ATOM 929 N N . PHE A 1 119 ? 11.318 -7.114 -13.465 1.00 90.06 119 PHE A N 1
ATOM 930 C CA . PHE A 1 119 ? 10.863 -5.757 -13.188 1.00 90.06 119 PHE A CA 1
ATOM 931 C C . PHE A 1 119 ? 9.378 -5.595 -13.491 1.00 90.06 119 PHE A C 1
ATOM 933 O O . PHE A 1 119 ? 8.602 -5.199 -12.623 1.00 90.06 119 PHE A O 1
ATOM 940 N N . TRP A 1 120 ? 8.968 -5.955 -14.709 1.00 93.12 120 TRP A N 1
ATOM 941 C CA . TRP A 1 120 ? 7.583 -5.802 -15.144 1.00 93.12 120 TRP A CA 1
ATOM 942 C C . TRP A 1 120 ? 6.635 -6.710 -14.358 1.00 93.12 120 TRP A C 1
ATOM 944 O O . TRP A 1 120 ? 5.547 -6.273 -13.988 1.00 93.12 120 TRP A O 1
ATOM 954 N N . ALA A 1 121 ? 7.054 -7.929 -14.006 1.00 93.38 121 ALA A N 1
ATOM 955 C CA . ALA A 1 121 ? 6.288 -8.810 -13.126 1.00 93.38 121 ALA A CA 1
ATOM 956 C C . ALA A 1 121 ? 6.112 -8.206 -11.721 1.00 93.38 121 ALA A C 1
ATOM 958 O O . ALA A 1 121 ? 5.012 -8.231 -11.161 1.00 93.38 121 ALA A O 1
ATOM 959 N N . GLY A 1 122 ? 7.174 -7.622 -11.161 1.00 92.31 122 GLY A N 1
ATOM 960 C CA . GLY A 1 122 ? 7.128 -6.897 -9.895 1.00 92.31 122 GLY A CA 1
ATOM 961 C C . GLY A 1 122 ? 6.219 -5.668 -9.965 1.00 92.31 122 GLY A C 1
ATOM 962 O O . GLY A 1 122 ? 5.335 -5.491 -9.126 1.00 92.31 122 GLY A O 1
ATOM 963 N N . TRP A 1 123 ? 6.353 -4.856 -11.012 1.00 94.94 123 TRP A N 1
ATOM 964 C CA . TRP A 1 123 ? 5.509 -3.686 -11.239 1.00 94.94 123 TRP A CA 1
ATOM 965 C C . TRP A 1 123 ? 4.027 -4.057 -11.403 1.00 94.94 123 TRP A C 1
ATOM 967 O O . TRP A 1 123 ? 3.171 -3.424 -10.783 1.00 94.94 123 TRP A O 1
ATOM 977 N N . VAL A 1 124 ? 3.702 -5.126 -12.141 1.00 95.19 124 VAL A N 1
ATOM 978 C CA . VAL A 1 124 ? 2.330 -5.664 -12.239 1.00 95.19 124 VAL A CA 1
ATOM 979 C C . VAL A 1 124 ? 1.807 -6.080 -10.862 1.00 95.19 124 VAL A C 1
ATOM 981 O O . VAL A 1 124 ? 0.646 -5.819 -10.539 1.00 95.19 124 VAL A O 1
ATOM 984 N N . GLY A 1 125 ? 2.660 -6.664 -10.017 1.00 94.31 125 GLY A N 1
ATOM 985 C CA . GLY A 1 125 ? 2.348 -6.932 -8.614 1.00 94.31 125 GLY A CA 1
ATOM 986 C C . GLY A 1 125 ? 1.959 -5.663 -7.849 1.00 94.31 125 GLY A C 1
ATOM 987 O O . GLY A 1 125 ? 0.905 -5.626 -7.206 1.00 94.31 125 GLY A O 1
ATOM 988 N N . MET A 1 126 ? 2.740 -4.583 -7.974 1.00 94.81 126 MET A N 1
ATOM 989 C CA . MET A 1 126 ? 2.403 -3.287 -7.368 1.00 94.81 126 MET A CA 1
ATOM 990 C C . MET A 1 126 ? 1.104 -2.699 -7.933 1.00 94.81 126 MET A C 1
ATOM 992 O O . MET A 1 126 ? 0.272 -2.203 -7.170 1.00 94.81 126 MET A O 1
ATOM 996 N N . LEU A 1 127 ? 0.898 -2.770 -9.251 1.00 95.44 127 LEU A N 1
ATOM 997 C CA . LEU A 1 127 ? -0.314 -2.292 -9.912 1.00 95.44 127 LEU A CA 1
ATOM 998 C C . LEU A 1 127 ? -1.549 -3.027 -9.380 1.00 95.44 127 LEU A C 1
ATOM 1000 O O . LEU A 1 127 ? -2.522 -2.387 -8.978 1.00 95.44 127 LEU A O 1
ATOM 1004 N N . LEU A 1 128 ? -1.493 -4.359 -9.305 1.00 94.62 128 LEU A N 1
ATOM 1005 C CA . LEU A 1 128 ? -2.563 -5.190 -8.755 1.00 94.62 128 LEU A CA 1
ATOM 1006 C C . LEU A 1 128 ? -2.882 -4.796 -7.307 1.00 94.62 128 LEU A C 1
ATOM 1008 O O . LEU A 1 128 ? -4.054 -4.679 -6.932 1.00 94.62 128 LEU A O 1
ATOM 1012 N N . MET A 1 129 ? -1.856 -4.544 -6.492 1.00 92.62 129 MET A N 1
ATOM 1013 C CA . MET A 1 129 ? -2.023 -4.076 -5.115 1.00 92.62 129 MET A CA 1
ATOM 1014 C C . MET A 1 129 ? -2.679 -2.692 -5.062 1.00 92.62 129 MET A C 1
ATOM 1016 O O . MET A 1 129 ? -3.611 -2.497 -4.283 1.00 92.62 129 MET A O 1
ATOM 1020 N N . SER A 1 130 ? -2.281 -1.753 -5.918 1.00 93.31 130 SER A N 1
ATOM 1021 C CA . SER A 1 130 ? -2.881 -0.415 -5.978 1.00 93.31 130 SER A CA 1
ATOM 1022 C C . SER A 1 130 ? -4.339 -0.444 -6.441 1.00 93.31 130 SER A C 1
ATOM 1024 O O . SER A 1 130 ? -5.193 0.175 -5.803 1.00 93.31 130 SER A O 1
ATOM 1026 N N . VAL A 1 131 ? -4.669 -1.231 -7.471 1.00 91.69 131 VAL A N 1
ATOM 1027 C CA . VAL A 1 131 ? -6.052 -1.401 -7.955 1.00 91.69 131 VAL A CA 1
ATOM 1028 C C . VAL A 1 131 ? -6.926 -2.034 -6.874 1.00 91.69 131 VAL A C 1
ATOM 1030 O O . VAL A 1 131 ? -7.982 -1.502 -6.522 1.00 91.69 131 VAL A O 1
ATOM 1033 N N . THR A 1 132 ? -6.479 -3.144 -6.284 1.00 91.62 132 THR A N 1
ATOM 1034 C CA . THR A 1 132 ? -7.234 -3.815 -5.215 1.00 91.62 132 THR A CA 1
ATOM 1035 C C . THR A 1 132 ? -7.364 -2.945 -3.964 1.00 91.62 132 THR A C 1
ATOM 1037 O O . THR A 1 132 ? -8.418 -2.961 -3.329 1.00 91.62 132 THR A O 1
ATOM 1040 N N . GLY A 1 133 ? -6.362 -2.121 -3.644 1.00 89.12 133 GLY A N 1
ATOM 1041 C CA . GLY A 1 133 ? -6.422 -1.113 -2.585 1.00 89.12 133 GLY A CA 1
ATOM 1042 C C . GLY A 1 133 ? -7.442 -0.007 -2.879 1.00 89.12 133 GLY A C 1
ATOM 1043 O O . GLY A 1 133 ? -8.246 0.343 -2.010 1.00 89.12 133 GLY A O 1
ATOM 1044 N N . GLY A 1 134 ? -7.486 0.488 -4.118 1.00 88.56 134 GLY A N 1
ATOM 1045 C CA . GLY A 1 134 ? -8.449 1.498 -4.570 1.00 88.56 134 GLY A CA 1
ATOM 1046 C C . GLY A 1 134 ? -9.896 1.017 -4.495 1.00 88.56 134 GLY A C 1
ATOM 1047 O O . GLY A 1 134 ? -10.770 1.738 -4.008 1.00 88.56 134 GLY A O 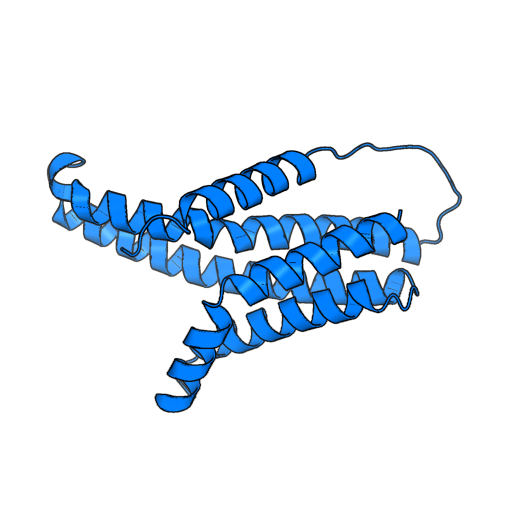1
ATOM 1048 N N . LEU A 1 135 ? -10.143 -0.251 -4.840 1.00 88.75 135 LEU A N 1
ATOM 1049 C CA . LEU A 1 135 ? -11.455 -0.892 -4.677 1.00 88.75 135 LEU A CA 1
ATOM 1050 C C . LEU A 1 135 ? -11.925 -0.952 -3.213 1.00 88.75 135 LEU A C 1
ATOM 1052 O O . LEU A 1 135 ? -13.125 -1.053 -2.952 1.00 88.75 135 LEU A O 1
ATOM 1056 N N . LEU A 1 136 ? -11.007 -0.907 -2.242 1.00 87.38 136 LEU A N 1
ATOM 1057 C CA . LEU A 1 136 ? -11.343 -0.849 -0.816 1.00 87.38 136 LEU A CA 1
ATOM 1058 C C . LEU A 1 136 ? -11.599 0.579 -0.327 1.00 87.38 136 LEU A C 1
ATOM 1060 O O . LEU A 1 136 ? -12.324 0.752 0.659 1.00 87.38 136 LEU A O 1
ATOM 1064 N N . LEU A 1 137 ? -11.022 1.580 -0.997 1.00 83.69 137 LEU A N 1
ATOM 1065 C CA . LEU A 1 137 ? -11.258 2.994 -0.719 1.00 83.69 137 LEU A CA 1
ATOM 1066 C C . LEU A 1 137 ? -12.629 3.437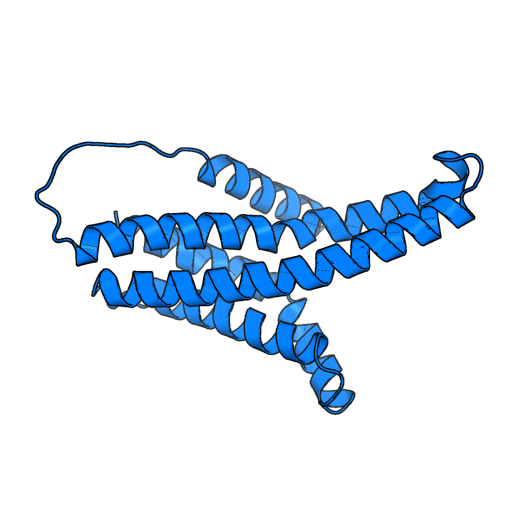 -1.248 1.00 83.69 137 LEU A C 1
ATOM 1068 O O . LEU A 1 137 ? -13.377 4.114 -0.537 1.00 83.69 137 LEU A O 1
ATOM 1072 N N . TRP A 1 138 ? -12.983 3.018 -2.466 1.00 78.44 138 TRP A N 1
ATOM 1073 C CA . TRP A 1 138 ? -14.254 3.378 -3.089 1.00 78.44 138 TRP A CA 1
ATOM 1074 C C . TRP A 1 138 ? -15.401 2.496 -2.578 1.00 78.44 138 TRP A C 1
ATOM 1076 O O . TRP A 1 138 ? -15.306 1.272 -2.503 1.00 78.44 138 TRP A O 1
ATOM 1086 N N . LYS A 1 139 ? -16.539 3.103 -2.221 1.00 72.12 139 LYS A N 1
ATOM 1087 C CA . LYS A 1 139 ? -17.712 2.362 -1.708 1.00 72.12 139 LYS A CA 1
ATOM 1088 C C . LYS A 1 139 ? -18.565 1.697 -2.798 1.00 72.12 139 LYS A C 1
ATOM 1090 O O . LYS A 1 139 ? -19.472 0.945 -2.452 1.00 72.12 139 LYS A O 1
ATOM 1095 N N . TRP A 1 140 ? -18.274 1.979 -4.065 1.00 75.38 140 TRP A N 1
ATOM 1096 C CA . TRP A 1 140 ? -19.085 1.623 -5.232 1.00 75.38 140 TRP A CA 1
ATOM 1097 C C . TRP A 1 140 ? -19.087 0.123 -5.607 1.00 75.38 140 TRP A C 1
ATOM 1099 O O . TRP A 1 140 ? -20.155 -0.375 -5.956 1.00 75.38 140 TRP A O 1
ATOM 1109 N N . PRO A 1 141 ? -17.996 -0.664 -5.468 1.00 83.44 141 PRO A N 1
ATOM 1110 C CA . PRO A 1 141 ? -18.035 -2.066 -5.867 1.00 83.44 141 PRO A CA 1
ATOM 1111 C C . PRO A 1 141 ? -18.903 -2.931 -4.926 1.00 83.44 141 PRO A C 1
ATOM 1113 O O . PRO A 1 141 ? -18.900 -2.734 -3.694 1.00 83.44 141 PRO A O 1
ATOM 1116 N N . PRO A 1 142 ? -19.581 -3.969 -5.456 1.00 90.25 142 PRO A N 1
ATOM 1117 C CA . PRO A 1 142 ? -20.362 -4.912 -4.661 1.00 90.25 142 PRO A CA 1
ATOM 1118 C C . PRO A 1 142 ? -19.569 -5.507 -3.490 1.00 90.25 142 PRO A C 1
ATOM 1120 O O . PRO A 1 142 ? -18.354 -5.712 -3.557 1.00 90.25 142 PRO A O 1
ATOM 1123 N N . LYS A 1 143 ? -20.259 -5.843 -2.388 1.00 86.69 143 LYS A N 1
ATOM 1124 C CA . LYS A 1 143 ? -19.621 -6.407 -1.176 1.00 86.69 143 LYS A CA 1
ATOM 1125 C C . LYS A 1 143 ? -18.762 -7.649 -1.478 1.00 86.69 143 LYS A C 1
ATOM 1127 O O . LYS A 1 143 ? -17.738 -7.831 -0.825 1.00 86.69 143 LYS A O 1
ATOM 1132 N N . LYS A 1 144 ? -19.161 -8.481 -2.453 1.00 89.50 144 LYS A N 1
ATOM 1133 C CA . LYS A 1 144 ? -18.410 -9.672 -2.895 1.00 89.50 144 LYS A CA 1
ATOM 1134 C C . LYS A 1 144 ? -17.051 -9.294 -3.504 1.00 89.50 144 LYS A C 1
ATOM 1136 O O . LYS A 1 144 ? -16.031 -9.803 -3.051 1.00 89.50 144 LYS A O 1
ATOM 1141 N N . VAL A 1 145 ? -17.029 -8.323 -4.420 1.00 88.31 145 VAL A N 1
ATOM 1142 C CA . VAL A 1 145 ? -15.801 -7.807 -5.058 1.00 88.31 145 VAL A CA 1
ATOM 1143 C C . VAL A 1 145 ? -14.846 -7.231 -4.014 1.00 88.31 145 VAL A C 1
ATOM 1145 O O . VAL A 1 145 ? -13.673 -7.585 -3.978 1.00 88.31 145 VAL A O 1
ATOM 1148 N N . ARG A 1 146 ? -15.358 -6.428 -3.073 1.00 87.06 146 ARG A N 1
ATOM 1149 C CA . ARG A 1 146 ? -14.538 -5.858 -1.988 1.00 87.06 146 ARG A CA 1
ATOM 1150 C C . ARG A 1 146 ? -13.950 -6.910 -1.047 1.00 87.06 146 ARG A C 1
ATOM 1152 O O . ARG A 1 146 ? -12.876 -6.690 -0.493 1.00 87.06 146 ARG A O 1
ATOM 1159 N N . LYS A 1 147 ? -14.631 -8.042 -0.834 1.00 87.50 147 LYS A N 1
ATOM 1160 C CA . LYS A 1 147 ? -14.062 -9.167 -0.071 1.00 87.50 147 LYS A CA 1
ATOM 1161 C C . LYS A 1 147 ? -12.893 -9.802 -0.827 1.00 87.50 147 LYS A C 1
ATOM 1163 O O . LYS A 1 147 ? -11.851 -9.997 -0.212 1.00 87.50 147 LYS A O 1
ATOM 1168 N N . GLY A 1 148 ? -13.046 -10.054 -2.128 1.00 89.38 148 GLY A N 1
ATOM 1169 C CA . GLY A 1 148 ? -11.974 -10.580 -2.982 1.00 89.38 148 GLY A CA 1
ATOM 1170 C C . GLY A 1 148 ? -10.766 -9.646 -3.039 1.00 89.38 148 GLY A C 1
ATOM 1171 O O . GLY A 1 148 ? -9.661 -10.052 -2.695 1.00 89.38 148 GLY A O 1
ATOM 1172 N N . ALA A 1 149 ? -10.995 -8.363 -3.334 1.00 90.00 149 ALA A N 1
ATOM 1173 C CA . ALA A 1 149 ? -9.949 -7.340 -3.338 1.00 90.00 149 ALA A CA 1
ATOM 1174 C C . ALA A 1 149 ? -9.204 -7.275 -1.997 1.00 90.00 149 ALA A C 1
ATOM 1176 O O . ALA A 1 149 ? -7.985 -7.180 -1.973 1.00 90.00 149 ALA A O 1
ATOM 1177 N N . ARG A 1 150 ? -9.911 -7.406 -0.866 1.00 89.00 150 ARG A N 1
ATOM 1178 C CA . ARG A 1 150 ? -9.277 -7.455 0.459 1.00 89.00 150 ARG A CA 1
ATOM 1179 C C . ARG A 1 150 ? -8.407 -8.688 0.657 1.00 89.00 150 ARG A C 1
ATOM 1181 O O . ARG A 1 150 ? -7.373 -8.565 1.300 1.00 89.00 150 ARG A O 1
ATOM 1188 N N . LEU A 1 151 ? -8.839 -9.856 0.184 1.00 89.31 151 LEU A N 1
ATOM 1189 C CA . LEU A 1 151 ? -8.058 -11.087 0.305 1.00 89.31 151 LEU A CA 1
ATOM 1190 C C . LEU A 1 151 ? -6.746 -10.962 -0.467 1.00 89.31 151 LEU A C 1
ATOM 1192 O O . LEU A 1 151 ? -5.695 -11.198 0.117 1.00 89.31 151 LEU A O 1
ATOM 1196 N N . ILE A 1 152 ? -6.822 -10.496 -1.716 1.00 89.00 152 ILE A N 1
ATOM 1197 C CA . ILE A 1 152 ? -5.654 -10.284 -2.579 1.00 89.00 152 ILE A CA 1
ATOM 1198 C C . ILE A 1 152 ? -4.741 -9.206 -1.982 1.00 89.00 152 ILE A C 1
ATOM 1200 O O . ILE A 1 152 ? -3.566 -9.453 -1.740 1.00 89.00 152 ILE A O 1
ATOM 1204 N N . HIS A 1 153 ? -5.290 -8.040 -1.637 1.00 89.94 153 HIS A N 1
ATOM 1205 C CA . HIS A 1 153 ? -4.516 -6.915 -1.106 1.00 89.94 153 HIS A CA 1
ATOM 1206 C C . HIS A 1 153 ? -3.888 -7.198 0.270 1.00 89.94 153 HIS A C 1
ATOM 1208 O O . HIS A 1 153 ? -2.882 -6.605 0.644 1.00 89.94 153 HIS A O 1
ATOM 1214 N N . ALA A 1 154 ? -4.478 -8.095 1.066 1.00 86.12 154 ALA A N 1
ATOM 1215 C CA . ALA A 1 154 ? -3.914 -8.513 2.350 1.00 86.12 154 ALA A CA 1
ATOM 1216 C C . ALA A 1 154 ? -2.971 -9.725 2.229 1.00 86.12 154 ALA A C 1
ATOM 1218 O O . ALA A 1 154 ? -2.414 -10.165 3.244 1.00 86.12 154 ALA A O 1
ATOM 1219 N N . GLN A 1 155 ? -2.801 -10.289 1.029 1.00 86.50 155 GLN A N 1
ATOM 1220 C CA . GLN A 1 155 ? -1.996 -11.481 0.810 1.00 86.50 155 GLN A CA 1
ATOM 1221 C C . GLN A 1 155 ? -0.508 -11.143 0.903 1.00 86.50 155 GLN A C 1
ATOM 1223 O O . GLN A 1 155 ? 0.086 -10.526 0.025 1.00 86.50 155 GLN A O 1
ATOM 1228 N N . ARG A 1 156 ? 0.125 -11.608 1.982 1.00 77.12 156 ARG A N 1
ATOM 1229 C CA . ARG A 1 156 ? 1.550 -11.357 2.250 1.00 77.12 156 ARG A CA 1
ATOM 1230 C C . ARG A 1 156 ? 2.474 -11.960 1.197 1.00 77.12 156 ARG A C 1
ATOM 1232 O O . ARG A 1 156 ? 3.498 -11.365 0.903 1.00 77.12 156 ARG A O 1
ATOM 1239 N N . ALA A 1 157 ? 2.109 -13.110 0.631 1.00 75.69 157 ALA A N 1
ATOM 1240 C CA . ALA A 1 157 ? 2.891 -13.736 -0.432 1.00 75.69 157 ALA A CA 1
ATOM 1241 C C . ALA A 1 157 ? 2.999 -12.824 -1.663 1.00 75.69 157 ALA A C 1
ATOM 1243 O O . ALA A 1 157 ? 4.082 -12.688 -2.213 1.00 75.69 157 ALA A O 1
ATOM 1244 N N . LEU A 1 158 ? 1.911 -12.137 -2.035 1.00 81.25 158 LEU A N 1
ATOM 1245 C CA . LEU A 1 158 ? 1.915 -11.203 -3.161 1.00 81.25 158 LEU A CA 1
ATOM 1246 C C . LEU A 1 158 ? 2.857 -10.022 -2.899 1.00 81.25 158 LEU A C 1
ATOM 1248 O O . LEU A 1 158 ? 3.624 -9.661 -3.784 1.00 81.25 158 LEU A O 1
ATOM 1252 N N . LEU A 1 159 ? 2.864 -9.482 -1.673 1.00 82.25 159 LEU A N 1
ATOM 1253 C CA . LEU A 1 159 ? 3.830 -8.459 -1.262 1.00 82.25 159 LEU A CA 1
ATOM 1254 C C . LEU A 1 159 ? 5.275 -8.964 -1.383 1.00 82.25 159 LEU A C 1
ATOM 1256 O O . LEU A 1 159 ? 6.093 -8.303 -2.007 1.00 82.25 159 LEU A O 1
ATOM 1260 N N . VAL A 1 160 ? 5.584 -10.124 -0.795 1.00 82.50 160 VAL A N 1
ATOM 1261 C CA . VAL A 1 160 ? 6.949 -10.677 -0.783 1.00 82.50 160 VAL A CA 1
ATOM 1262 C C . VAL A 1 160 ? 7.444 -10.952 -2.200 1.00 82.50 160 VAL A C 1
ATOM 1264 O O . VAL A 1 160 ? 8.556 -10.560 -2.526 1.00 82.50 160 VAL A O 1
ATOM 1267 N N . ILE A 1 161 ? 6.616 -11.563 -3.051 1.00 85.75 161 ILE A N 1
ATOM 1268 C CA . ILE A 1 161 ? 6.966 -11.847 -4.450 1.00 85.75 161 ILE A CA 1
ATOM 1269 C C . ILE A 1 161 ? 7.186 -10.544 -5.224 1.00 85.75 161 ILE A C 1
ATOM 1271 O O . ILE A 1 161 ? 8.207 -10.400 -5.887 1.00 85.75 161 ILE A O 1
ATOM 1275 N N . THR A 1 162 ? 6.274 -9.575 -5.086 1.00 86.75 162 THR A N 1
ATOM 1276 C CA . THR A 1 162 ? 6.377 -8.254 -5.734 1.00 86.75 162 THR A CA 1
ATOM 1277 C C . THR A 1 162 ? 7.696 -7.573 -5.384 1.00 86.75 162 THR A C 1
ATOM 1279 O O . THR A 1 162 ? 8.429 -7.113 -6.253 1.00 86.75 162 THR A O 1
ATOM 1282 N N . VAL A 1 163 ? 8.010 -7.541 -4.092 1.00 85.56 163 VAL A N 1
ATOM 1283 C CA . VAL A 1 163 ? 9.197 -6.881 -3.558 1.00 85.56 163 VAL A CA 1
ATOM 1284 C C . VAL A 1 163 ? 10.475 -7.625 -3.959 1.00 85.56 163 VAL A C 1
ATOM 1286 O O . VAL A 1 163 ? 11.451 -6.982 -4.333 1.00 85.56 163 VAL A O 1
ATOM 1289 N N . ALA A 1 164 ? 10.467 -8.962 -3.946 1.00 84.69 164 ALA A N 1
ATOM 1290 C CA . ALA A 1 164 ? 11.594 -9.770 -4.404 1.00 84.69 164 ALA A CA 1
ATOM 1291 C C . ALA A 1 164 ? 11.889 -9.537 -5.890 1.00 84.69 164 ALA A C 1
ATOM 1293 O O . ALA A 1 164 ? 13.040 -9.321 -6.252 1.00 84.69 164 ALA A O 1
ATOM 1294 N N . PHE A 1 165 ? 10.859 -9.525 -6.738 1.00 87.44 165 PHE A N 1
ATOM 1295 C CA . PHE A 1 165 ? 11.006 -9.284 -8.172 1.00 87.44 165 PHE A CA 1
ATOM 1296 C C . PHE A 1 165 ? 11.603 -7.907 -8.470 1.00 87.44 165 PHE A C 1
ATOM 1298 O O . PHE A 1 165 ? 12.566 -7.831 -9.225 1.00 87.44 165 PHE A O 1
ATOM 1305 N N . ILE A 1 166 ? 11.111 -6.853 -7.809 1.00 84.25 166 ILE A N 1
ATOM 1306 C CA . ILE A 1 166 ? 11.636 -5.488 -7.975 1.00 84.25 166 ILE A CA 1
ATOM 1307 C C . ILE A 1 166 ? 13.067 -5.369 -7.450 1.00 84.25 166 ILE A C 1
ATOM 1309 O O . ILE A 1 166 ? 13.902 -4.730 -8.080 1.00 84.25 166 ILE A O 1
ATOM 1313 N N . PHE A 1 167 ? 13.372 -5.975 -6.302 1.00 82.62 167 PHE A N 1
ATOM 1314 C CA . PHE A 1 167 ? 14.707 -5.892 -5.713 1.00 82.62 167 PHE A CA 1
ATOM 1315 C C . PHE A 1 167 ? 15.753 -6.649 -6.533 1.00 82.62 167 PHE A C 1
ATOM 1317 O O . PHE A 1 167 ? 16.856 -6.147 -6.734 1.00 82.62 167 PHE A O 1
ATOM 1324 N N . ILE A 1 168 ? 15.407 -7.844 -7.025 1.00 81.44 168 ILE A N 1
ATOM 1325 C CA . ILE A 1 168 ? 16.282 -8.618 -7.909 1.00 81.44 168 ILE A CA 1
ATOM 1326 C C . ILE A 1 168 ? 16.489 -7.861 -9.220 1.00 81.44 168 ILE A C 1
ATOM 1328 O O . ILE A 1 168 ? 17.631 -7.729 -9.646 1.00 81.44 168 ILE A O 1
ATOM 1332 N N . SER A 1 169 ? 15.427 -7.312 -9.822 1.00 79.25 169 SER A N 1
ATOM 1333 C CA . SER A 1 169 ? 15.566 -6.558 -11.070 1.00 79.25 169 SER A CA 1
ATOM 1334 C C . SER A 1 169 ? 16.366 -5.272 -10.887 1.00 79.25 169 SER A C 1
ATOM 1336 O O . SER A 1 169 ? 17.171 -4.942 -11.739 1.00 79.25 169 SER A O 1
ATOM 1338 N N . HIS A 1 170 ? 16.221 -4.556 -9.763 1.00 72.00 170 HIS A N 1
ATOM 1339 C CA . HIS A 1 170 ? 16.983 -3.323 -9.509 1.00 72.00 170 HIS A CA 1
ATOM 1340 C C . HIS A 1 170 ? 18.503 -3.554 -9.521 1.00 72.00 170 HIS A C 1
ATOM 1342 O O . HIS A 1 170 ? 19.254 -2.654 -9.883 1.00 72.00 170 HIS A O 1
ATOM 1348 N N . ARG A 1 171 ? 18.967 -4.766 -9.185 1.00 69.31 171 ARG A N 1
ATOM 1349 C CA . ARG A 1 171 ? 20.383 -5.138 -9.338 1.00 69.31 171 ARG A CA 1
ATOM 1350 C C . ARG A 1 171 ? 20.834 -5.300 -10.794 1.00 69.31 171 ARG A C 1
ATOM 1352 O O . ARG A 1 171 ? 22.031 -5.277 -11.011 1.00 69.31 171 ARG A O 1
ATOM 1359 N N . GLY A 1 172 ? 19.918 -5.508 -11.742 1.00 60.84 172 GLY A N 1
ATOM 1360 C CA . GLY A 1 172 ? 20.197 -5.512 -13.186 1.00 60.84 172 GLY A CA 1
ATOM 1361 C C . GLY A 1 172 ? 20.036 -4.136 -13.852 1.00 60.84 172 GLY A C 1
ATOM 1362 O O . GLY A 1 172 ? 20.488 -3.920 -14.982 1.00 60.84 172 GLY A O 1
ATOM 1363 N N . PHE A 1 173 ? 19.401 -3.176 -13.164 1.00 57.72 173 PHE A N 1
ATOM 1364 C CA . PHE A 1 173 ? 19.330 -1.785 -13.623 1.00 57.72 173 PHE A CA 1
ATOM 1365 C C . PHE A 1 173 ? 20.593 -0.983 -13.312 1.00 57.72 173 PHE A C 1
ATOM 1367 O O . PHE A 1 173 ? 20.941 -0.154 -14.155 1.00 57.72 173 PHE A O 1
ATOM 1374 N N . ASN A 1 174 ? 21.224 -1.242 -12.160 1.00 53.75 174 ASN A N 1
ATOM 1375 C CA . ASN A 1 174 ? 22.573 -0.777 -11.811 1.00 53.75 174 ASN A CA 1
ATOM 1376 C C . ASN A 1 174 ? 23.637 -1.571 -12.573 1.00 53.75 174 ASN A C 1
ATOM 1378 O O . ASN A 1 174 ? 24.708 -0.987 -12.813 1.00 53.75 174 ASN A O 1
#

Secondary structure (DSSP, 8-state):
--STTHHHHHHHHHHHHHHTT-----------HHHHHHHHHHHHHHHHHHHHHTHHHHHHHHHHHHHHHHHH-S-HHHHHHHHHHHHHHHHHHHHHHHHHHHHHHHHHHHHTT---HHHHHHHHHHHHHHHHHHHHH-S-S-HHHHHHHHHHHT-HHHHHHHHHHHHHHHHHH-

Foldseek 3Di:
DPPPVLVVVVVVLVVVLVVLPDPDDDDDDPDDPLLVLLVVLLNLLVVLLNLLVCCSVLVVVLVVCLVCQVVVDVPSVVSNVVSVVVVVVSLVSSLVSLVSSLVSLVSSCVSLVDPDPLSVLLSVLSVLLSVLSVLCVDPPDDPVSVVVSCCSNVDVVSSVSSVVSNVVVVVVSD

Sequence (174 aa):
MRQVLGLPILIAVTAMLLLAGSVVAEEDDVDTFGENVGKRLGNVSGILLVLTMSIVVWKPVLKYLRKKADKLAEDGKWLKKKLGKVNRWYMKIHYWIGFAAVVAGLIHGIAMNKWEILFWAGWVGMLLMSVTGGLLLWKWPPKKVRKGARLIHAQRALLVITVAFIFISHRGFN

Radius of gyration: 18.65 Å; chains: 1; bounding box: 51×35×54 Å